Protein AF-B6IKQ9-F1 (afdb_monomer_lite)

Secondary structure (DSSP, 8-state):
-HHHHHHHHHHHHHHHHH-HHHHHHHHHT--S-EEE-TT-TTHHHHHHHTT---EEE--S-TT-TTTGGGTT--S---

pLDDT: mean 86.51, std 9.09, range [49.84, 96.69]

Organism: Caenorhabditis briggsae (NCBI:txid6238)

InterPro domains:
  IPR002213 UDP-glucuronosyl/UDP-glucosyltransferase [PF00201] (6-61)
  IPR050271 UDP-glycosyltransferase [PTHR48043] (5-75)

Structure (mmCIF, N/CA/C/O backbone):
data_AF-B6IKQ9-F1
#
_entry.id   AF-B6IKQ9-F1
#
loop_
_atom_site.group_PDB
_atom_site.id
_atom_site.type_symbol
_atom_site.label_atom_id
_atom_site.label_alt_id
_atom_site.label_comp_id
_atom_site.label_asym_id
_atom_site.label_entity_id
_atom_site.label_seq_id
_atom_site.pdbx_PDB_ins_code
_atom_site.Cartn_x
_atom_site.Cartn_y
_atom_site.Cartn_z
_atom_site.occupancy
_atom_site.B_iso_or_equiv
_atom_site.auth_seq_id
_atom_site.auth_comp_id
_atom_site.auth_asym_id
_atom_site.auth_atom_id
_atom_site.pdbx_PDB_model_num
ATOM 1 N N . MET A 1 1 ? 23.843 6.316 0.087 1.00 63.62 1 MET A N 1
ATOM 2 C CA . MET A 1 1 ? 22.993 6.080 -1.100 1.00 63.62 1 MET A CA 1
ATOM 3 C C . MET A 1 1 ? 21.775 5.230 -0.750 1.00 63.62 1 MET A C 1
ATOM 5 O O . MET A 1 1 ? 20.680 5.758 -0.844 1.00 63.62 1 MET A O 1
ATOM 9 N N . PHE A 1 2 ? 21.937 3.999 -0.243 1.00 78.31 2 PHE A N 1
ATOM 10 C CA . PHE A 1 2 ? 20.792 3.165 0.170 1.00 78.31 2 PHE A CA 1
ATOM 11 C C . PHE A 1 2 ? 19.945 3.746 1.319 1.00 78.31 2 PHE A C 1
ATOM 13 O O . PHE A 1 2 ? 18.728 3.718 1.211 1.00 78.31 2 PHE A O 1
ATOM 20 N N . SER A 1 3 ? 20.549 4.335 2.365 1.00 89.06 3 SER A N 1
ATOM 21 C CA . SER A 1 3 ? 19.780 4.957 3.470 1.00 89.06 3 SER A CA 1
ATOM 22 C C . SER A 1 3 ? 18.819 6.031 2.968 1.00 89.06 3 SER A C 1
ATOM 24 O O . SER A 1 3 ? 17.629 5.938 3.206 1.00 89.06 3 SER A O 1
ATOM 26 N N . TRP A 1 4 ? 19.320 6.984 2.177 1.00 92.31 4 TRP A N 1
ATOM 27 C CA . TRP A 1 4 ? 18.505 8.070 1.631 1.00 92.31 4 TRP A CA 1
ATOM 28 C C .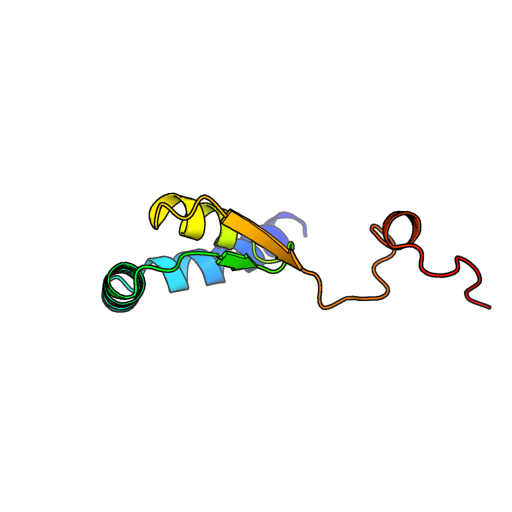 TRP A 1 4 ? 17.312 7.565 0.809 1.00 92.31 4 TRP A C 1
ATOM 30 O O . TRP A 1 4 ? 16.222 8.124 0.895 1.00 92.31 4 TRP A O 1
ATOM 40 N N . PHE A 1 5 ? 17.508 6.499 0.027 1.00 86.38 5 PHE A N 1
ATOM 41 C CA . PHE A 1 5 ? 16.429 5.881 -0.740 1.00 86.38 5 PHE A CA 1
ATOM 42 C C . PHE A 1 5 ? 15.350 5.294 0.181 1.00 86.38 5 PHE A C 1
ATOM 44 O O . PHE A 1 5 ? 14.165 5.545 -0.025 1.00 86.38 5 PHE A O 1
ATOM 51 N N . ILE A 1 6 ? 15.758 4.575 1.230 1.00 88.38 6 ILE A N 1
ATOM 52 C CA . ILE A 1 6 ? 14.840 4.034 2.240 1.00 88.38 6 ILE A CA 1
ATOM 53 C C . ILE A 1 6 ? 14.111 5.162 2.980 1.00 88.38 6 ILE A C 1
ATOM 55 O O . ILE A 1 6 ? 12.887 5.126 3.078 1.00 88.38 6 ILE A O 1
ATOM 59 N N . ASP A 1 7 ? 14.824 6.200 3.413 1.00 91.25 7 ASP A N 1
ATOM 60 C CA . ASP A 1 7 ? 14.246 7.364 4.095 1.00 91.25 7 ASP A CA 1
ATOM 61 C C . ASP A 1 7 ? 13.201 8.062 3.207 1.00 91.25 7 ASP A C 1
ATOM 63 O O . ASP A 1 7 ? 12.105 8.405 3.654 1.00 91.25 7 ASP A O 1
ATOM 67 N N . THR A 1 8 ? 13.505 8.197 1.912 1.00 89.81 8 THR A N 1
ATOM 68 C CA . THR A 1 8 ? 12.594 8.774 0.912 1.00 89.81 8 THR A CA 1
ATOM 69 C C . THR A 1 8 ? 11.340 7.920 0.715 1.00 89.81 8 THR A C 1
ATOM 71 O O . THR A 1 8 ? 10.262 8.467 0.494 1.00 89.81 8 THR A O 1
ATOM 74 N N . MET A 1 9 ? 11.446 6.595 0.818 1.00 88.50 9 MET A N 1
ATOM 75 C CA . MET A 1 9 ? 10.300 5.683 0.720 1.00 88.50 9 MET A CA 1
ATOM 76 C C . MET A 1 9 ? 9.448 5.650 1.999 1.00 88.50 9 MET A C 1
ATOM 78 O O . MET A 1 9 ? 8.235 5.454 1.921 1.00 88.50 9 MET A O 1
ATOM 82 N N . ILE A 1 10 ? 10.051 5.863 3.172 1.00 89.56 10 ILE A N 1
ATOM 83 C CA . ILE A 1 10 ? 9.360 5.840 4.473 1.00 89.56 10 ILE A CA 1
ATOM 84 C C . ILE A 1 10 ? 8.624 7.156 4.752 1.00 89.56 10 ILE A C 1
ATOM 86 O O . ILE A 1 10 ? 7.500 7.141 5.258 1.00 89.56 10 ILE A O 1
ATOM 90 N N . LEU A 1 11 ? 9.210 8.299 4.396 1.00 91.50 11 LEU A N 1
ATOM 91 C CA . LEU A 1 11 ? 8.663 9.617 4.731 1.00 91.50 11 LEU A CA 1
ATOM 92 C C . LEU A 1 11 ? 7.204 9.844 4.259 1.00 91.50 11 LEU A C 1
ATOM 94 O O . LEU A 1 11 ? 6.402 10.377 5.035 1.00 91.50 11 LEU A O 1
ATOM 98 N N . PRO A 1 12 ? 6.790 9.450 3.036 1.00 89.00 12 PRO A N 1
ATOM 99 C CA . PRO A 1 12 ? 5.393 9.550 2.612 1.00 89.00 12 PRO A CA 1
ATOM 100 C C . PRO A 1 12 ? 4.455 8.721 3.491 1.00 89.00 12 PRO A C 1
ATOM 102 O O . PRO A 1 12 ? 3.357 9.170 3.823 1.00 89.00 12 PRO A O 1
ATOM 105 N N . CYS A 1 13 ? 4.905 7.541 3.915 1.00 90.00 13 CYS A N 1
ATOM 106 C CA . CYS A 1 13 ? 4.142 6.645 4.770 1.00 90.00 13 CYS A CA 1
ATOM 107 C C . CYS A 1 13 ? 3.921 7.240 6.160 1.00 90.00 13 CYS A C 1
ATOM 109 O O . CYS A 1 13 ? 2.791 7.256 6.646 1.00 90.00 13 CYS A O 1
ATOM 111 N N . GLU A 1 14 ? 4.959 7.799 6.778 1.00 90.81 14 GLU A N 1
ATOM 112 C CA . GLU A 1 14 ? 4.830 8.485 8.068 1.00 90.81 14 GLU A CA 1
ATOM 113 C C . GLU A 1 14 ? 3.879 9.682 7.984 1.00 90.81 14 GLU A C 1
ATOM 115 O O . GLU A 1 14 ? 3.010 9.859 8.841 1.00 90.81 14 GLU A O 1
ATOM 120 N N . ASN A 1 15 ? 4.000 10.484 6.923 1.00 90.75 15 ASN A N 1
ATOM 121 C CA . ASN A 1 15 ? 3.137 11.642 6.713 1.00 90.75 15 ASN A CA 1
ATOM 122 C C . ASN A 1 15 ? 1.671 11.243 6.509 1.00 90.75 15 ASN A C 1
ATOM 124 O O . ASN A 1 15 ? 0.789 11.879 7.090 1.00 90.75 15 ASN A O 1
ATOM 128 N N . PHE A 1 16 ? 1.408 10.186 5.738 1.00 88.69 16 PHE A N 1
ATOM 129 C CA . PHE A 1 16 ? 0.058 9.666 5.534 1.00 88.69 16 PHE A CA 1
ATOM 130 C C . PHE A 1 16 ? -0.536 9.121 6.841 1.00 88.69 16 PHE A C 1
ATOM 132 O O . PHE A 1 16 ? -1.632 9.511 7.242 1.00 88.69 16 PHE A O 1
ATOM 139 N N . LEU A 1 17 ? 0.214 8.283 7.564 1.00 88.19 17 LEU A N 1
ATOM 140 C CA . LEU A 1 17 ? -0.249 7.637 8.798 1.00 88.19 17 LEU A CA 1
ATOM 141 C C . LEU A 1 17 ? -0.403 8.601 9.988 1.00 88.19 17 LEU A C 1
ATOM 143 O O . LEU A 1 17 ? -1.070 8.261 10.980 1.00 88.19 17 LEU A O 1
ATOM 147 N N . ARG A 1 18 ? 0.197 9.797 9.914 1.00 91.75 18 ARG A N 1
ATOM 148 C CA . ARG A 1 18 ? 0.021 10.870 10.904 1.00 91.75 18 ARG A CA 1
ATOM 149 C C . ARG A 1 18 ? -1.378 11.483 10.850 1.00 91.75 18 ARG A C 1
ATOM 151 O O . ARG A 1 18 ? -1.868 11.925 11.887 1.00 91.75 18 ARG A O 1
ATOM 158 N N . ASN A 1 19 ? -2.032 11.493 9.689 1.00 92.31 19 ASN A N 1
ATOM 159 C CA . ASN A 1 19 ? -3.362 12.079 9.547 1.00 92.31 19 ASN A CA 1
ATOM 160 C C . ASN A 1 19 ? -4.452 11.096 10.007 1.00 92.31 19 ASN A C 1
ATOM 162 O O . ASN A 1 19 ? -4.956 10.283 9.233 1.00 92.31 19 ASN A O 1
ATOM 166 N N . LYS A 1 20 ? -4.795 11.152 11.299 1.00 92.25 20 LYS A N 1
ATOM 167 C CA . LYS A 1 20 ? -5.776 10.242 11.908 1.00 92.25 20 LYS A CA 1
ATOM 168 C C . LYS A 1 20 ? -7.195 10.456 11.393 1.00 92.25 20 LYS A C 1
ATOM 170 O O . LYS A 1 20 ? -7.914 9.473 11.254 1.00 92.25 20 LYS A O 1
ATOM 175 N N . ASP A 1 21 ? -7.556 11.685 11.042 1.00 95.06 21 ASP A N 1
ATOM 176 C CA . ASP A 1 21 ? -8.900 12.009 10.557 1.00 95.06 21 ASP A CA 1
ATOM 177 C C . ASP A 1 21 ? -9.195 11.282 9.239 1.00 95.06 21 ASP A C 1
ATOM 179 O O . ASP A 1 21 ? -10.232 10.636 9.098 1.00 95.06 21 ASP A O 1
ATOM 183 N N . ILE A 1 22 ? -8.227 11.284 8.314 1.00 92.69 22 ILE A N 1
ATOM 184 C CA . ILE A 1 22 ? -8.327 10.541 7.050 1.00 92.69 22 ILE A CA 1
ATOM 185 C C . ILE A 1 22 ? -8.405 9.031 7.305 1.00 92.69 22 ILE A C 1
ATOM 187 O O . ILE A 1 22 ? -9.194 8.338 6.665 1.00 92.69 22 ILE A O 1
ATOM 191 N N . LEU A 1 23 ? -7.603 8.497 8.231 1.00 91.50 23 LEU A N 1
ATOM 192 C CA . LEU A 1 23 ? -7.622 7.062 8.531 1.00 91.50 23 LEU A CA 1
ATOM 193 C C . LEU A 1 23 ? -8.975 6.609 9.089 1.00 91.50 23 LEU A C 1
ATOM 195 O O . LEU A 1 23 ? -9.469 5.551 8.698 1.00 91.50 23 LEU A O 1
ATOM 199 N N . GLU A 1 24 ? -9.586 7.399 9.970 1.00 93.12 24 GLU A N 1
ATOM 200 C CA . GLU A 1 24 ? -10.923 7.104 10.488 1.00 93.12 24 GLU A CA 1
ATOM 201 C C . GLU A 1 24 ? -11.993 7.234 9.399 1.00 93.12 24 GLU A C 1
ATOM 203 O O . GLU A 1 24 ? -12.857 6.362 9.284 1.00 93.12 24 GLU A O 1
ATOM 208 N N . GLU A 1 25 ? -11.896 8.238 8.523 1.00 94.50 25 GLU A N 1
ATOM 209 C CA . GLU A 1 25 ? -12.795 8.363 7.373 1.00 94.50 25 GLU A CA 1
ATOM 210 C C . GLU A 1 25 ? -12.720 7.122 6.467 1.00 94.50 25 GLU A C 1
ATOM 212 O O . GLU A 1 25 ? -13.747 6.531 6.127 1.00 94.50 25 GLU A O 1
ATOM 217 N N . ILE A 1 26 ? -11.512 6.671 6.122 1.00 93.00 26 ILE A N 1
ATOM 218 C CA . ILE A 1 26 ? -11.287 5.489 5.278 1.00 93.00 26 ILE A CA 1
ATOM 219 C C . ILE A 1 26 ? -11.879 4.230 5.926 1.00 93.00 26 ILE A C 1
ATOM 221 O O . ILE A 1 26 ? -12.526 3.440 5.233 1.00 93.00 26 ILE A O 1
ATOM 225 N N . LYS A 1 27 ? -11.737 4.054 7.247 1.00 91.25 27 LYS A N 1
ATOM 226 C CA . LYS A 1 27 ? -12.350 2.926 7.975 1.00 91.25 27 LYS A CA 1
ATOM 227 C C . LYS A 1 27 ? -13.873 2.914 7.853 1.00 91.25 27 LYS A C 1
ATOM 229 O O . LYS A 1 27 ? -14.465 1.842 7.725 1.00 91.25 27 LYS A O 1
ATOM 234 N N . THR A 1 28 ? -14.520 4.082 7.851 1.00 95.38 28 THR A N 1
ATOM 235 C CA . THR A 1 28 ? -15.991 4.160 7.759 1.00 95.38 28 THR A CA 1
ATOM 236 C C . THR A 1 28 ? -16.543 3.677 6.416 1.00 95.38 28 THR A C 1
ATOM 238 O O . THR A 1 28 ? -17.683 3.212 6.357 1.00 95.38 28 THR A O 1
ATOM 241 N N . ARG A 1 29 ? -15.732 3.728 5.350 1.00 92.69 29 ARG A N 1
ATOM 242 C CA . ARG A 1 29 ? -16.138 3.377 3.981 1.00 92.69 29 ARG A CA 1
ATOM 243 C C . ARG A 1 29 ? -16.244 1.869 3.722 1.00 92.69 29 ARG A C 1
ATOM 245 O O . ARG A 1 29 ? -16.868 1.495 2.737 1.00 92.69 29 ARG A O 1
ATOM 252 N N . LYS A 1 30 ? -15.697 1.016 4.604 1.00 91.06 30 LYS A N 1
ATOM 253 C CA . LYS A 1 30 ? -15.820 -0.461 4.562 1.00 91.06 30 LYS A CA 1
ATOM 254 C C . LYS A 1 30 ? -15.470 -1.075 3.197 1.00 91.06 30 LYS A C 1
ATOM 256 O O . LYS A 1 30 ? -16.285 -1.754 2.583 1.00 91.06 30 LYS A O 1
ATOM 261 N N . PHE A 1 31 ? -14.252 -0.829 2.726 1.00 95.19 31 PHE A N 1
ATOM 262 C CA . PHE A 1 31 ? -13.781 -1.370 1.452 1.00 95.19 31 PHE A CA 1
ATOM 263 C C . PHE A 1 31 ? -13.712 -2.905 1.454 1.00 95.19 31 PHE A C 1
ATOM 265 O O . PHE A 1 31 ? -13.175 -3.511 2.380 1.00 95.19 31 PHE A O 1
ATOM 272 N N . ASP A 1 32 ? -14.190 -3.527 0.376 1.00 95.62 32 ASP A N 1
ATOM 273 C CA . ASP A 1 32 ? -14.128 -4.982 0.186 1.00 95.62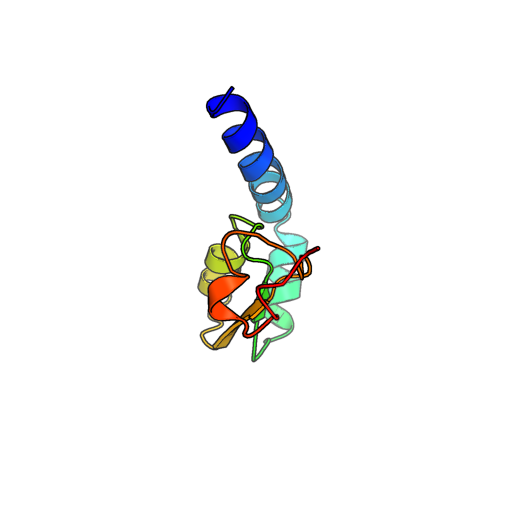 32 ASP A CA 1
ATOM 274 C C . ASP A 1 32 ? -12.794 -5.469 -0.393 1.00 95.62 32 ASP A C 1
ATOM 276 O O . ASP A 1 32 ? -12.414 -6.624 -0.184 1.00 95.62 32 ASP A O 1
ATOM 280 N N . VAL A 1 33 ? -12.119 -4.613 -1.165 1.00 96.38 33 VAL A N 1
ATOM 281 C CA . VAL A 1 33 ? -10.885 -4.908 -1.905 1.00 96.38 33 VAL A CA 1
ATOM 282 C C . VAL A 1 33 ? -9.960 -3.702 -1.830 1.00 96.38 33 VAL A C 1
ATOM 284 O O . VAL A 1 33 ? -10.414 -2.560 -1.917 1.00 96.38 33 VAL A O 1
ATOM 287 N N . ALA A 1 34 ? -8.665 -3.964 -1.701 1.00 95.19 34 ALA A N 1
ATOM 288 C CA . ALA A 1 34 ? -7.625 -2.953 -1.732 1.00 95.19 34 ALA A CA 1
ATOM 289 C C . ALA A 1 34 ? -6.659 -3.189 -2.899 1.00 95.19 34 ALA A C 1
ATOM 291 O O . ALA A 1 34 ? -6.288 -4.326 -3.193 1.00 95.19 34 ALA A O 1
ATOM 292 N N . ILE A 1 35 ? -6.256 -2.106 -3.561 1.00 94.56 35 ILE A N 1
ATOM 293 C CA . ILE A 1 35 ? -5.364 -2.125 -4.724 1.00 94.56 35 ILE A CA 1
ATOM 294 C C . ILE A 1 35 ? -4.161 -1.241 -4.405 1.00 94.56 35 ILE A C 1
ATOM 296 O O . ILE A 1 35 ? -4.343 -0.102 -3.972 1.00 94.56 35 ILE A O 1
ATOM 300 N N . ALA A 1 36 ? -2.948 -1.753 -4.601 1.00 92.88 36 ALA A N 1
ATOM 301 C CA . ALA A 1 36 ? -1.717 -0.998 -4.382 1.00 92.88 36 ALA A CA 1
ATOM 302 C C . ALA A 1 36 ? -0.679 -1.236 -5.473 1.00 92.88 36 ALA A C 1
ATOM 304 O O . ALA A 1 36 ? -0.591 -2.321 -6.042 1.00 92.88 36 ALA A O 1
ATOM 305 N N . GLU A 1 37 ? 0.162 -0.226 -5.670 1.00 89.19 37 GLU A N 1
ATOM 306 C CA . GLU A 1 37 ? 1.411 -0.35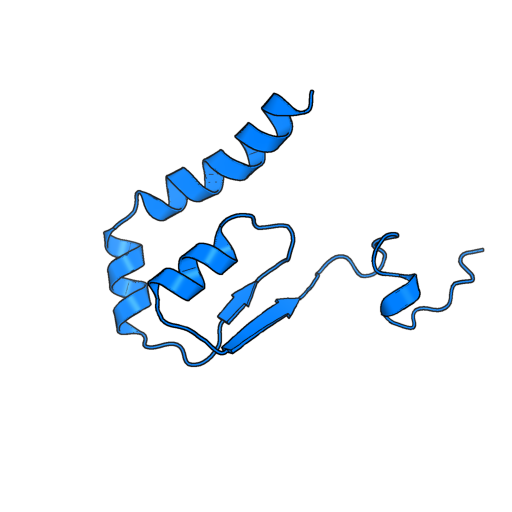8 -6.411 1.00 89.19 37 GLU A CA 1
ATOM 307 C C . GLU A 1 37 ? 2.477 -1.054 -5.539 1.00 89.19 37 GLU A C 1
ATOM 309 O O . GLU A 1 37 ? 2.632 -0.665 -4.373 1.00 89.19 37 GLU A O 1
ATOM 314 N N . PRO A 1 38 ? 3.267 -2.014 -6.064 1.00 82.12 38 PRO A N 1
ATOM 315 C CA . PRO A 1 38 ? 4.319 -2.703 -5.310 1.00 82.12 38 PRO A CA 1
ATOM 316 C C . PRO A 1 38 ? 5.448 -1.774 -4.838 1.00 82.12 38 PRO A C 1
ATOM 318 O O . PRO A 1 38 ? 6.189 -2.130 -3.927 1.00 82.12 38 PRO A O 1
ATOM 321 N N . PHE A 1 39 ? 5.562 -0.571 -5.408 1.00 81.75 39 PHE A N 1
ATOM 322 C CA . PHE A 1 39 ? 6.549 0.437 -5.005 1.00 81.75 39 PHE A CA 1
ATOM 323 C C . PHE A 1 39 ? 6.116 1.283 -3.806 1.00 81.75 39 PHE A C 1
ATOM 325 O O . PHE A 1 39 ? 6.921 2.042 -3.269 1.00 81.75 39 PHE A O 1
ATOM 332 N N . THR A 1 40 ? 4.866 1.165 -3.350 1.00 80.69 40 THR A N 1
ATOM 333 C CA . THR A 1 40 ? 4.407 1.898 -2.165 1.00 80.69 40 THR A CA 1
ATOM 334 C C . THR A 1 40 ? 4.585 1.041 -0.914 1.00 80.69 40 THR A C 1
ATOM 336 O O . THR A 1 40 ? 3.800 0.133 -0.648 1.00 80.69 40 THR A O 1
ATOM 339 N N . VAL A 1 41 ? 5.607 1.355 -0.116 1.00 82.50 41 VAL A N 1
ATOM 340 C CA . VAL A 1 41 ? 6.078 0.504 0.994 1.00 82.50 41 VAL A CA 1
ATOM 341 C C . VAL A 1 41 ? 5.022 0.249 2.084 1.00 82.50 41 VAL A C 1
ATOM 343 O O . VAL A 1 41 ? 4.987 -0.833 2.663 1.00 82.50 41 VAL A O 1
ATOM 346 N N . CYS A 1 42 ? 4.129 1.200 2.370 1.00 89.50 42 CYS A N 1
ATOM 347 C CA . CYS A 1 42 ? 3.166 1.089 3.479 1.00 89.50 42 CYS A CA 1
ATOM 348 C C . CYS A 1 42 ? 1.746 0.670 3.091 1.00 89.50 42 CYS A C 1
ATOM 350 O O . CYS A 1 42 ? 0.926 0.464 3.987 1.00 89.50 42 CYS A O 1
ATOM 352 N N . SER A 1 43 ? 1.422 0.544 1.803 1.00 91.31 43 SER A N 1
ATOM 353 C CA . SER A 1 43 ? 0.040 0.269 1.383 1.00 91.31 43 SER A CA 1
ATOM 354 C C . SER A 1 43 ? -0.481 -1.047 1.953 1.00 91.31 43 SER A C 1
ATOM 356 O O . SER A 1 43 ? -1.598 -1.107 2.454 1.00 91.31 43 SER A O 1
ATOM 358 N N . LEU A 1 44 ? 0.355 -2.089 1.963 1.00 91.31 44 LEU A N 1
ATOM 359 C CA . LEU A 1 44 ? -0.024 -3.391 2.512 1.00 91.31 44 LEU A CA 1
ATOM 360 C C . LEU A 1 44 ? -0.269 -3.339 4.026 1.00 91.31 44 LEU A C 1
ATOM 362 O O . LEU A 1 44 ? -1.263 -3.886 4.498 1.00 91.31 44 LEU A O 1
ATOM 366 N N . ALA A 1 45 ? 0.574 -2.620 4.772 1.00 90.12 45 ALA A N 1
ATOM 367 C CA . ALA A 1 45 ? 0.379 -2.424 6.209 1.00 90.12 45 ALA A CA 1
ATOM 368 C C . ALA A 1 45 ? -0.911 -1.638 6.509 1.00 90.12 45 ALA A C 1
ATOM 370 O O . ALA A 1 45 ? -1.619 -1.929 7.473 1.00 90.12 45 ALA A O 1
ATOM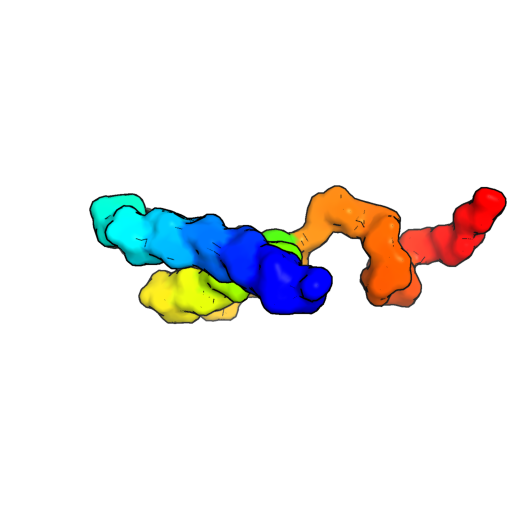 371 N N . LEU A 1 46 ? -1.258 -0.662 5.662 1.00 91.69 46 LEU A N 1
ATOM 372 C CA . LEU A 1 46 ? -2.534 0.043 5.754 1.00 91.69 46 LEU A CA 1
ATOM 373 C C . LEU A 1 46 ? -3.717 -0.905 5.514 1.00 91.69 46 LEU A C 1
ATOM 375 O O . LEU A 1 46 ? -4.698 -0.845 6.250 1.00 91.69 46 LEU A O 1
ATOM 379 N N . PHE A 1 47 ? -3.637 -1.789 4.520 1.00 93.62 47 PHE A N 1
ATOM 380 C CA . PHE A 1 47 ? -4.709 -2.749 4.229 1.00 93.62 47 PHE A CA 1
ATOM 381 C C . PHE A 1 47 ? -4.932 -3.715 5.390 1.00 93.62 47 PHE A C 1
ATOM 383 O O . PHE A 1 47 ? -6.079 -3.976 5.756 1.00 93.62 47 PHE A O 1
ATOM 390 N N . GLU A 1 48 ? -3.846 -4.168 6.018 1.00 91.94 48 GLU A N 1
ATOM 391 C CA . GLU A 1 48 ? -3.897 -4.975 7.236 1.00 91.94 48 GLU A CA 1
ATOM 392 C C . GLU A 1 48 ? -4.560 -4.213 8.393 1.00 91.94 48 GLU A C 1
ATOM 394 O O . GLU A 1 48 ? -5.484 -4.734 9.018 1.00 91.94 48 GLU A O 1
ATOM 399 N N . MET A 1 49 ? -4.184 -2.948 8.621 1.00 90.62 49 MET A N 1
ATOM 400 C CA . MET A 1 49 ? -4.809 -2.089 9.638 1.00 90.62 49 MET A CA 1
ATOM 401 C C . MET A 1 49 ? -6.317 -1.891 9.402 1.00 90.62 49 MET A C 1
ATOM 403 O O . MET A 1 49 ? -7.094 -1.818 10.355 1.00 90.62 49 MET A O 1
ATOM 407 N N . LEU A 1 50 ? -6.738 -1.792 8.140 1.00 92.44 50 LEU A N 1
ATOM 408 C CA . LEU A 1 50 ? -8.143 -1.646 7.747 1.00 92.44 50 LEU A CA 1
ATOM 409 C C . LEU A 1 50 ? -8.914 -2.979 7.759 1.00 92.44 50 LEU A C 1
ATOM 411 O O . LEU A 1 50 ? -10.125 -2.982 7.544 1.00 92.44 50 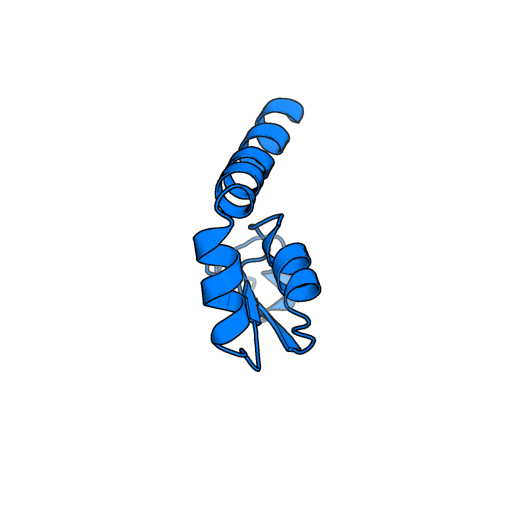LEU A O 1
ATOM 415 N N . GLY A 1 51 ? -8.241 -4.108 8.006 1.00 93.12 51 GLY A N 1
ATOM 416 C CA . GLY A 1 51 ? -8.845 -5.441 8.004 1.00 93.12 51 GLY A CA 1
ATOM 417 C C . GLY A 1 51 ? -9.209 -5.965 6.609 1.00 93.12 51 GLY A C 1
ATOM 418 O O . GLY A 1 51 ? -10.015 -6.894 6.494 1.00 93.12 51 GLY A O 1
ATOM 419 N N . ILE A 1 52 ? -8.633 -5.398 5.545 1.00 95.62 52 ILE A N 1
ATOM 420 C CA . ILE A 1 52 ? -8.944 -5.765 4.160 1.00 95.62 52 ILE A CA 1
ATOM 421 C C . ILE A 1 52 ? -8.080 -6.958 3.749 1.00 95.62 52 ILE A C 1
ATOM 423 O O . ILE A 1 52 ? -6.879 -6.836 3.531 1.00 95.62 52 ILE A O 1
ATOM 427 N N . LYS A 1 53 ? -8.705 -8.131 3.610 1.00 93.19 53 LYS A N 1
ATOM 428 C CA . LYS A 1 53 ? -8.007 -9.378 3.238 1.00 93.19 53 LYS A CA 1
ATOM 429 C C . LYS A 1 53 ? -7.799 -9.552 1.735 1.00 93.19 53 LYS A C 1
ATOM 431 O O . LYS A 1 53 ? -6.929 -10.312 1.327 1.00 93.19 53 LYS A O 1
ATOM 436 N N . LYS A 1 54 ? -8.637 -8.917 0.913 1.00 96.69 54 LYS A N 1
ATOM 437 C CA . LYS A 1 54 ? -8.579 -9.037 -0.548 1.00 96.69 54 LYS A CA 1
ATOM 438 C C . LYS A 1 54 ? -7.694 -7.920 -1.083 1.00 96.69 54 LYS A C 1
ATOM 440 O O . LYS A 1 54 ? -8.135 -6.775 -1.172 1.00 96.69 54 LYS A O 1
ATOM 445 N N . THR A 1 55 ? -6.452 -8.252 -1.404 1.00 94.56 55 THR A N 1
ATOM 446 C CA . THR A 1 55 ? -5.456 -7.297 -1.889 1.00 94.56 55 THR A CA 1
ATOM 447 C C . THR A 1 55 ? -5.027 -7.652 -3.306 1.00 94.56 55 THR A C 1
ATOM 449 O O . THR A 1 55 ? -4.877 -8.823 -3.651 1.00 94.56 55 THR A O 1
ATOM 452 N N . ILE A 1 56 ? -4.854 -6.631 -4.141 1.00 93.56 56 ILE A N 1
ATOM 453 C CA . ILE A 1 56 ? -4.341 -6.764 -5.503 1.00 93.56 56 ILE A CA 1
ATOM 454 C C . ILE A 1 56 ? -3.138 -5.837 -5.624 1.00 93.56 56 ILE A C 1
ATOM 456 O O . ILE A 1 56 ? -3.249 -4.632 -5.388 1.00 93.56 56 ILE A O 1
ATOM 460 N N . LEU A 1 57 ? -1.992 -6.405 -5.985 1.00 89.69 57 LEU A N 1
ATOM 461 C CA . LEU A 1 57 ? -0.841 -5.624 -6.409 1.00 89.69 57 LEU A CA 1
ATOM 462 C C . LEU A 1 57 ? -0.935 -5.414 -7.917 1.00 89.69 57 LEU A C 1
ATOM 464 O O . LEU A 1 57 ? -1.092 -6.374 -8.669 1.00 89.69 57 LEU A O 1
ATOM 468 N N . VAL A 1 58 ? -0.870 -4.161 -8.342 1.00 88.69 58 VAL A N 1
ATOM 469 C CA . VAL A 1 58 ? -0.867 -3.763 -9.754 1.00 88.69 58 VAL A CA 1
ATOM 470 C C . VAL A 1 58 ? 0.385 -2.958 -10.017 1.00 88.69 58 VAL A C 1
ATOM 472 O O . VAL A 1 58 ? 0.859 -2.318 -9.089 1.00 88.69 58 VAL A O 1
ATOM 475 N N . SER A 1 59 ? 0.920 -2.990 -11.238 1.00 84.56 59 SER A N 1
ATOM 476 C CA . SER A 1 59 ? 1.977 -2.057 -11.615 1.00 84.56 59 SER A CA 1
ATOM 477 C C . SER A 1 59 ? 1.591 -1.181 -12.792 1.00 84.56 59 SER A C 1
ATOM 479 O O . SER A 1 59 ? 1.039 -1.668 -13.776 1.00 84.56 59 SER A O 1
ATOM 481 N N . SER A 1 60 ? 1.891 0.113 -12.685 1.00 84.88 60 SER A N 1
ATOM 482 C CA . SER A 1 60 ? 1.799 1.055 -13.811 1.00 84.88 60 SER A CA 1
ATOM 483 C C . SER A 1 60 ? 3.017 1.002 -14.743 1.00 84.88 60 SER A C 1
ATOM 485 O O . SER A 1 60 ? 2.964 1.532 -15.853 1.00 84.88 60 SER A O 1
ATOM 487 N N . CYS A 1 61 ? 4.104 0.352 -14.320 1.00 82.00 61 CYS A N 1
ATOM 488 C CA . CYS A 1 61 ? 5.307 0.171 -15.121 1.00 82.00 61 CYS A CA 1
ATOM 489 C C . CYS A 1 61 ? 5.207 -1.125 -15.935 1.00 82.00 61 CYS A C 1
ATOM 491 O O . CYS A 1 61 ? 5.591 -2.189 -15.455 1.00 82.00 61 CYS A O 1
ATOM 493 N N . THR A 1 62 ? 4.703 -1.029 -17.166 1.00 75.25 62 THR A N 1
ATOM 494 C CA . THR A 1 62 ? 4.564 -2.178 -18.083 1.00 75.25 62 THR A CA 1
ATOM 495 C C . THR A 1 62 ? 5.911 -2.838 -18.378 1.00 75.25 62 THR A C 1
ATOM 497 O O . THR A 1 62 ? 6.058 -4.042 -18.226 1.00 75.25 62 THR A O 1
ATOM 500 N N . HIS A 1 63 ? 6.937 -2.029 -18.647 1.00 76.56 63 HIS A N 1
ATOM 501 C CA . HIS A 1 63 ? 8.282 -2.495 -18.995 1.00 76.56 63 HIS A CA 1
ATOM 502 C C . HIS A 1 63 ? 9.231 -2.522 -17.794 1.00 76.56 63 HIS A C 1
ATOM 504 O O . HIS A 1 63 ? 10.331 -1.976 -17.849 1.00 76.56 63 HIS A O 1
ATOM 510 N N . ILE A 1 64 ? 8.801 -3.092 -16.665 1.00 77.69 64 ILE A N 1
ATOM 511 C CA . ILE A 1 64 ? 9.742 -3.362 -15.574 1.00 77.69 64 ILE A CA 1
ATOM 512 C C . ILE A 1 64 ? 10.513 -4.641 -15.872 1.00 77.69 64 ILE A C 1
ATOM 514 O O . ILE A 1 64 ? 9.938 -5.728 -15.888 1.00 77.69 64 ILE A O 1
ATOM 518 N N . ASP A 1 65 ? 11.832 -4.507 -16.033 1.00 77.44 65 ASP A N 1
ATOM 519 C CA . ASP A 1 65 ? 12.756 -5.610 -16.339 1.00 77.44 65 ASP A CA 1
ATOM 520 C C . ASP A 1 65 ? 12.581 -6.809 -15.397 1.00 77.44 65 ASP A C 1
ATOM 522 O O . ASP A 1 65 ? 12.711 -7.960 -15.799 1.00 77.44 65 ASP A O 1
ATOM 526 N N . LEU A 1 66 ? 12.241 -6.546 -14.131 1.00 76.56 66 LEU A N 1
ATOM 527 C CA . LEU A 1 66 ? 12.071 -7.578 -13.109 1.00 76.56 66 LEU A CA 1
ATOM 528 C C . LEU A 1 66 ? 10.824 -8.455 -13.323 1.00 76.56 66 LEU A C 1
ATOM 530 O O . LEU A 1 66 ? 10.824 -9.615 -12.921 1.00 76.56 66 LEU A O 1
ATOM 534 N N . ILE A 1 67 ? 9.749 -7.906 -13.893 1.00 77.62 67 ILE A N 1
ATOM 535 C CA . ILE A 1 67 ? 8.460 -8.604 -14.054 1.00 77.62 67 ILE A CA 1
ATOM 536 C C . ILE A 1 67 ? 8.188 -8.984 -15.505 1.00 77.62 67 ILE A C 1
ATOM 538 O O . ILE A 1 67 ? 7.359 -9.858 -15.739 1.00 77.62 67 ILE A O 1
ATOM 542 N N . LEU A 1 68 ? 8.906 -8.374 -16.448 1.00 79.75 68 LEU A N 1
ATOM 543 C CA . LEU A 1 68 ? 8.869 -8.632 -17.886 1.00 79.75 68 LEU A CA 1
ATOM 544 C C . LEU A 1 68 ? 8.821 -10.140 -18.229 1.00 79.75 68 LEU A C 1
ATOM 546 O O . LEU A 1 68 ? 7.868 -10.551 -18.895 1.00 79.75 68 LEU A O 1
ATOM 550 N N . PRO A 1 69 ? 9.701 -11.006 -17.671 1.00 79.12 69 PRO A N 1
ATOM 551 C CA . PRO A 1 69 ? 9.668 -12.453 -17.934 1.00 79.12 69 PRO A CA 1
ATOM 552 C C . PRO A 1 69 ? 8.421 -13.177 -17.397 1.00 79.12 69 PRO A C 1
ATOM 554 O O . PRO A 1 69 ? 8.159 -14.330 -17.734 1.00 79.12 69 PRO A O 1
ATOM 557 N N . HIS A 1 70 ? 7.667 -12.539 -16.502 1.00 79.81 70 HIS A N 1
ATOM 558 C CA . HIS A 1 70 ? 6.548 -13.136 -15.774 1.00 79.81 70 HIS A CA 1
ATOM 559 C C . HIS A 1 70 ? 5.177 -12.665 -16.268 1.00 79.81 70 HIS A C 1
ATOM 561 O O . HIS A 1 70 ? 4.174 -13.303 -15.946 1.00 79.81 70 HIS A O 1
ATOM 567 N N . ILE A 1 71 ? 5.115 -11.577 -17.040 1.00 79.50 71 ILE A N 1
ATOM 568 C CA . ILE A 1 71 ? 3.853 -10.972 -17.498 1.00 79.50 71 ILE A CA 1
ATOM 569 C C . ILE A 1 71 ? 3.484 -11.330 -18.945 1.00 79.50 71 ILE A C 1
ATOM 571 O O . ILE A 1 71 ? 2.440 -10.898 -19.429 1.00 79.50 71 ILE A O 1
ATOM 575 N N . GLY A 1 72 ? 4.295 -12.148 -19.623 1.00 77.88 72 GLY A N 1
ATOM 576 C CA . GLY A 1 72 ? 4.020 -12.602 -20.991 1.00 77.88 72 GLY A CA 1
ATOM 577 C C . GLY A 1 72 ? 4.191 -11.514 -22.055 1.00 77.88 72 GLY A C 1
ATOM 578 O O . GLY A 1 72 ? 3.67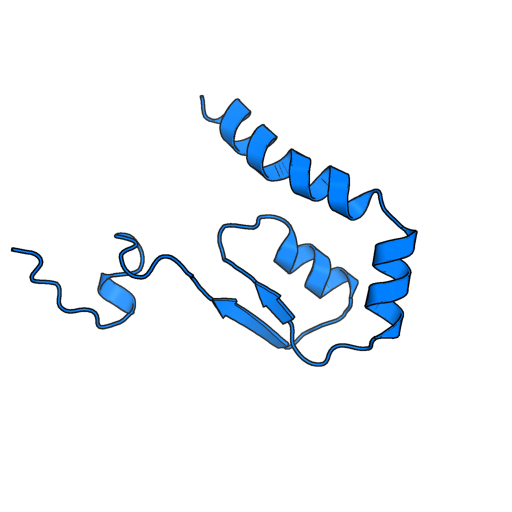5 -11.667 -23.162 1.00 77.88 72 GLY A O 1
ATOM 579 N N . GLU A 1 73 ? 4.896 -10.427 -21.725 1.00 74.25 73 GLU A N 1
ATOM 580 C CA . GLU A 1 73 ? 5.382 -9.480 -22.727 1.00 74.25 73 GLU A CA 1
ATOM 581 C C . GLU A 1 73 ? 6.444 -10.173 -23.605 1.00 74.25 73 GLU A C 1
ATOM 583 O O . GLU A 1 73 ? 7.236 -10.970 -23.095 1.00 74.25 73 GLU A O 1
ATOM 588 N N . PRO A 1 74 ? 6.452 -9.928 -24.927 1.00 75.56 74 PRO A N 1
ATOM 589 C CA . PRO A 1 74 ? 7.459 -10.501 -25.811 1.00 75.56 74 PRO A CA 1
ATOM 590 C C . PRO A 1 74 ? 8.853 -9.999 -25.412 1.00 75.56 74 PRO A C 1
ATOM 592 O O . PRO A 1 74 ? 9.076 -8.796 -25.327 1.00 75.56 74 PRO A O 1
ATOM 595 N N . GLU A 1 75 ? 9.790 -10.925 -25.188 1.00 65.56 75 GLU A N 1
ATOM 596 C CA . GLU A 1 75 ? 11.179 -10.621 -24.794 1.00 65.56 75 GLU A CA 1
ATOM 597 C C . GLU A 1 75 ? 11.974 -9.888 -25.894 1.00 65.56 75 GLU A C 1
ATOM 599 O O . GLU A 1 75 ? 13.059 -9.366 -25.638 1.00 65.56 75 GLU A O 1
ATOM 604 N N . ASP A 1 76 ? 11.429 -9.815 -27.111 1.00 66.25 76 ASP A N 1
ATOM 605 C CA . ASP A 1 76 ? 12.036 -9.149 -28.260 1.00 66.25 76 ASP A CA 1
ATOM 606 C C . ASP A 1 76 ? 11.863 -7.622 -28.188 1.00 66.25 76 ASP A C 1
ATOM 608 O O . ASP A 1 76 ? 11.049 -7.023 -28.897 1.00 66.25 76 ASP A O 1
ATOM 612 N N . PHE A 1 77 ? 12.675 -6.966 -27.361 1.00 61.06 77 PHE A N 1
ATOM 613 C CA . PHE A 1 77 ? 12.991 -5.553 -27.562 1.00 61.06 77 PHE A CA 1
ATOM 614 C C . PHE A 1 77 ? 14.194 -5.477 -28.507 1.00 61.06 77 PHE A C 1
ATOM 616 O O . PHE A 1 77 ? 15.295 -5.903 -28.162 1.00 61.06 77 PHE A O 1
ATOM 623 N N . SER A 1 78 ? 13.938 -5.010 -29.733 1.00 49.84 78 SER A N 1
ATOM 624 C CA . SER A 1 78 ? 14.953 -4.730 -30.763 1.00 49.84 78 SER A CA 1
ATOM 625 C C . SER A 1 78 ? 16.054 -3.790 -30.276 1.00 49.84 78 SER A C 1
ATOM 627 O O . SER A 1 78 ? 15.729 -2.870 -29.492 1.00 49.84 78 SER A O 1
#

Sequence (78 aa):
MFSWFIDTMILPCENFLRNKDILEEIKTRKFDVAIAEPFTVCSLALFEMLGIKKTILVSSCTHIDLILPHIGEPEDFS

Foldseek 3Di:
DVVVVVVVLCVVVVVVVVPVVVLVVVLVVLDQEEEDEPSNPCRVVSCVVSVHPHYYHDHPCPPDVVCCVPPPPPPDDD

Radius of gyration: 16.1 Å; chains: 1; bounding box: 39×25×43 Å